Protein AF-A0A8T5H2W2-F1 (afdb_monomer)

Structure (mmCIF, N/CA/C/O backbone):
data_AF-A0A8T5H2W2-F1
#
_entry.id   AF-A0A8T5H2W2-F1
#
loop_
_atom_site.group_PDB
_atom_site.id
_atom_site.type_symbol
_atom_site.label_atom_id
_atom_site.label_alt_id
_atom_site.label_comp_id
_atom_site.label_asym_id
_atom_site.label_entity_id
_atom_site.label_seq_id
_atom_site.pdbx_PDB_ins_code
_atom_site.Cartn_x
_atom_site.Cartn_y
_atom_site.Cartn_z
_atom_site.occupancy
_atom_site.B_iso_or_equiv
_atom_site.auth_seq_id
_atom_site.auth_comp_id
_atom_site.auth_asym_id
_atom_site.auth_atom_id
_atom_site.pdbx_PDB_model_num
ATOM 1 N N . MET A 1 1 ? 10.512 -76.791 29.289 1.00 42.59 1 MET A N 1
ATOM 2 C CA . MET A 1 1 ? 11.207 -75.624 28.705 1.00 42.59 1 MET A CA 1
ATOM 3 C C . MET A 1 1 ? 10.632 -75.387 27.318 1.00 42.59 1 MET A C 1
ATOM 5 O O . MET A 1 1 ? 10.793 -76.242 26.460 1.00 42.59 1 MET A O 1
ATOM 9 N N . ARG A 1 2 ? 9.850 -74.317 27.142 1.00 39.66 2 ARG A N 1
ATOM 10 C CA . ARG A 1 2 ? 9.204 -73.944 25.873 1.00 39.66 2 ARG A CA 1
ATOM 11 C C . ARG A 1 2 ? 9.788 -72.599 25.442 1.00 39.66 2 ARG A C 1
ATOM 13 O O . ARG A 1 2 ? 9.708 -71.646 26.208 1.00 39.66 2 ARG A O 1
ATOM 20 N N . LEU A 1 3 ? 10.417 -72.567 24.270 1.00 39.06 3 LEU A N 1
ATOM 21 C CA . LEU A 1 3 ? 10.961 -71.364 23.639 1.00 39.06 3 LEU A CA 1
ATOM 22 C C . LEU A 1 3 ? 9.829 -70.661 22.877 1.00 39.06 3 LEU A C 1
ATOM 24 O O . LEU A 1 3 ? 9.150 -71.291 22.069 1.00 39.06 3 LEU A O 1
ATOM 28 N N . ILE A 1 4 ? 9.618 -69.379 23.167 1.00 48.31 4 ILE A N 1
ATOM 29 C CA . ILE A 1 4 ? 8.689 -68.491 22.458 1.00 48.31 4 ILE A CA 1
ATOM 30 C C . ILE A 1 4 ? 9.515 -67.727 21.411 1.00 48.31 4 ILE A C 1
ATOM 32 O O . ILE A 1 4 ? 10.500 -67.100 21.802 1.00 48.31 4 ILE A O 1
ATOM 36 N N . PRO A 1 5 ? 9.170 -67.757 20.113 1.00 49.47 5 PRO A N 1
ATOM 37 C CA . PRO A 1 5 ? 9.814 -66.901 19.126 1.00 49.47 5 PRO A CA 1
ATOM 38 C C . PRO A 1 5 ? 9.189 -65.498 19.135 1.00 49.47 5 PRO A C 1
ATOM 40 O O . PRO A 1 5 ? 7.981 -65.331 18.973 1.00 49.47 5 PRO A O 1
ATOM 43 N N . THR A 1 6 ? 10.037 -64.490 19.326 1.00 48.44 6 THR A N 1
ATOM 44 C CA . THR A 1 6 ? 9.708 -63.064 19.230 1.00 48.44 6 THR A CA 1
ATOM 45 C C . THR A 1 6 ? 9.445 -62.690 17.770 1.00 48.44 6 THR A C 1
ATOM 47 O O . THR A 1 6 ? 10.321 -62.845 16.922 1.00 48.44 6 THR A O 1
ATOM 50 N N . ILE A 1 7 ? 8.242 -62.193 17.476 1.00 43.91 7 ILE A N 1
ATOM 51 C CA . ILE A 1 7 ? 7.879 -61.611 16.178 1.00 43.91 7 ILE A CA 1
ATOM 52 C C . ILE A 1 7 ? 8.185 -60.112 16.239 1.00 43.91 7 ILE A C 1
ATOM 54 O O . ILE A 1 7 ? 7.568 -59.381 17.011 1.00 43.91 7 ILE A O 1
ATOM 58 N N . THR A 1 8 ? 9.136 -59.655 15.427 1.00 43.09 8 THR A N 1
ATOM 59 C CA . THR A 1 8 ? 9.413 -58.229 15.215 1.00 43.09 8 THR A CA 1
ATOM 60 C C . THR A 1 8 ? 8.369 -57.664 14.254 1.00 43.09 8 THR A C 1
ATOM 62 O O . THR A 1 8 ? 8.381 -57.980 13.066 1.00 43.09 8 THR A O 1
ATOM 65 N N . ALA A 1 9 ? 7.447 -56.846 14.763 1.00 42.09 9 ALA A N 1
ATOM 66 C CA . ALA A 1 9 ? 6.509 -56.089 13.943 1.00 42.09 9 ALA A CA 1
ATOM 67 C C . ALA A 1 9 ? 7.228 -54.874 13.333 1.00 42.09 9 ALA A C 1
ATOM 69 O O . ALA A 1 9 ? 7.656 -53.968 14.045 1.00 42.09 9 ALA A O 1
ATOM 70 N N . LEU A 1 10 ? 7.377 -54.877 12.009 1.00 37.91 10 LEU A N 1
ATOM 71 C CA . LEU A 1 10 ? 7.856 -53.739 11.233 1.00 37.91 10 LEU A CA 1
ATOM 72 C C . LEU A 1 10 ? 6.689 -52.751 11.075 1.00 37.91 10 LEU A C 1
ATOM 74 O O . LEU A 1 10 ? 5.750 -53.012 10.325 1.00 37.91 10 LEU A O 1
ATOM 78 N N . ILE A 1 11 ? 6.718 -51.639 11.811 1.00 45.56 11 ILE A N 1
ATOM 79 C CA . ILE A 1 11 ? 5.765 -50.539 11.621 1.00 45.56 11 ILE A CA 1
ATOM 80 C C . ILE A 1 11 ? 6.224 -49.761 10.388 1.00 45.56 11 ILE A C 1
ATOM 82 O O . ILE A 1 11 ? 7.198 -49.013 10.437 1.00 45.56 11 ILE A O 1
ATOM 86 N N . ILE A 1 12 ? 5.540 -49.969 9.264 1.00 40.53 12 ILE A N 1
ATOM 87 C CA . ILE A 1 12 ? 5.658 -49.110 8.086 1.00 40.53 12 ILE A CA 1
ATOM 88 C C . ILE A 1 12 ? 4.803 -47.876 8.379 1.00 40.53 12 ILE A C 1
ATOM 90 O O . ILE A 1 12 ? 3.587 -47.898 8.201 1.00 40.53 12 ILE A O 1
ATOM 94 N N . SER A 1 13 ? 5.431 -46.813 8.879 1.00 38.12 13 SER A N 1
ATOM 95 C CA . SER A 1 13 ? 4.802 -45.495 8.962 1.00 38.12 13 SER A CA 1
ATOM 96 C C . SER A 1 13 ? 4.631 -44.953 7.546 1.00 38.12 13 SER A C 1
ATOM 98 O O . SER A 1 13 ? 5.574 -44.445 6.945 1.00 38.12 13 SER A O 1
ATOM 100 N N . THR A 1 14 ? 3.428 -45.076 6.991 1.00 41.06 14 THR A N 1
ATOM 101 C CA . THR A 1 14 ? 3.020 -44.327 5.803 1.00 41.06 14 THR A CA 1
ATOM 102 C C . THR A 1 14 ? 2.832 -42.870 6.208 1.00 41.06 14 THR A C 1
ATOM 104 O O . THR A 1 14 ? 1.764 -42.477 6.675 1.00 41.06 14 THR A O 1
ATOM 107 N N . THR A 1 15 ? 3.880 -42.062 6.073 1.00 42.44 15 THR A N 1
ATOM 108 C CA . THR A 1 15 ? 3.739 -40.607 6.080 1.00 42.44 15 THR A CA 1
ATOM 109 C C . THR A 1 15 ? 3.057 -40.213 4.779 1.00 42.44 15 THR A C 1
ATOM 111 O O . THR A 1 15 ? 3.668 -40.211 3.710 1.00 42.44 15 THR A O 1
ATOM 114 N N . THR A 1 16 ? 1.763 -39.928 4.865 1.00 42.09 16 THR A N 1
ATOM 115 C CA . THR A 1 16 ? 1.047 -39.142 3.867 1.00 42.09 16 THR A CA 1
ATOM 116 C C . THR A 1 16 ? 1.836 -37.850 3.659 1.00 42.09 16 THR A C 1
ATOM 118 O O . THR A 1 16 ? 1.975 -37.067 4.597 1.00 42.09 16 THR A O 1
ATOM 121 N N . ASN A 1 17 ? 2.391 -37.656 2.459 1.00 35.12 17 ASN A N 1
ATOM 122 C CA . ASN A 1 17 ? 2.946 -36.378 2.018 1.00 35.12 17 ASN A CA 1
ATOM 123 C C . ASN A 1 17 ? 1.792 -35.368 1.951 1.00 35.12 17 ASN A C 1
ATOM 125 O O . ASN A 1 17 ? 1.196 -35.160 0.898 1.00 35.12 17 ASN A O 1
ATOM 129 N N . TYR A 1 18 ? 1.447 -34.770 3.087 1.00 40.31 18 TYR A N 1
ATOM 130 C CA . TYR A 1 18 ? 0.929 -33.415 3.065 1.00 40.31 18 TYR A CA 1
ATOM 131 C C . TYR A 1 18 ? 2.104 -32.553 2.636 1.00 40.31 18 TYR A C 1
ATOM 133 O O . TYR A 1 18 ? 3.134 -32.541 3.308 1.00 40.31 18 TYR A O 1
ATOM 141 N N . ALA A 1 19 ? 1.970 -31.923 1.470 1.00 39.28 19 ALA A N 1
ATOM 142 C CA . ALA A 1 19 ? 2.877 -30.884 1.028 1.00 39.28 19 ALA A CA 1
ATOM 143 C C . ALA A 1 19 ? 3.005 -29.878 2.177 1.00 39.28 19 ALA A C 1
ATOM 145 O O . ALA A 1 19 ? 2.057 -29.163 2.495 1.00 39.28 19 ALA A O 1
ATOM 146 N N . GLN A 1 20 ? 4.146 -29.905 2.861 1.00 35.44 20 GLN A N 1
ATOM 147 C CA . GLN A 1 20 ? 4.511 -28.830 3.762 1.00 35.44 20 GLN A CA 1
ATOM 148 C C . GLN A 1 20 ? 4.624 -27.582 2.880 1.00 35.44 20 GLN A C 1
ATOM 150 O O . GLN A 1 20 ? 5.311 -27.662 1.853 1.00 35.44 20 GLN A O 1
ATOM 155 N N . PRO A 1 21 ? 3.946 -26.467 3.205 1.00 41.78 21 PRO A N 1
ATOM 156 C CA . PRO A 1 21 ? 4.257 -25.207 2.552 1.00 41.78 21 PRO A CA 1
ATOM 157 C C . PRO A 1 21 ? 5.759 -24.986 2.724 1.00 41.78 21 PRO A C 1
ATOM 159 O O . PRO A 1 21 ? 6.295 -25.150 3.823 1.00 41.78 21 PRO A O 1
ATOM 162 N N . GLN A 1 22 ? 6.450 -24.762 1.608 1.00 37.81 22 GLN A N 1
ATOM 163 C CA . GLN A 1 22 ? 7.880 -24.510 1.626 1.00 37.81 22 GLN A CA 1
ATOM 164 C C . GLN A 1 22 ? 8.106 -23.297 2.530 1.00 37.81 22 GLN A C 1
ATOM 166 O O . GLN A 1 22 ? 7.533 -22.242 2.271 1.00 37.81 22 GLN A O 1
ATOM 171 N N . GLU A 1 23 ? 8.892 -23.459 3.599 1.00 38.72 23 GLU A N 1
ATOM 172 C CA . GLU A 1 23 ? 9.471 -22.333 4.331 1.00 38.72 23 GLU A CA 1
ATOM 173 C C . GLU A 1 23 ? 10.285 -21.525 3.317 1.00 38.72 23 GLU A C 1
ATOM 175 O O . GLU A 1 23 ? 11.423 -21.864 2.982 1.00 38.72 23 GLU A O 1
ATOM 180 N N . VAL A 1 24 ? 9.658 -20.491 2.762 1.00 42.66 24 VAL A N 1
ATOM 181 C CA . VAL A 1 24 ? 10.360 -19.409 2.096 1.00 42.66 24 VAL A CA 1
ATOM 182 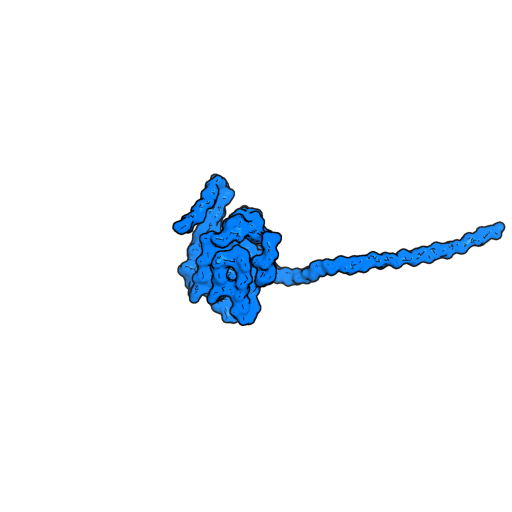C C . VAL A 1 24 ? 11.171 -18.752 3.199 1.00 42.66 24 VAL A C 1
ATOM 184 O O . VAL A 1 24 ? 10.633 -18.393 4.244 1.00 42.66 24 VAL A O 1
ATOM 187 N N . VAL A 1 25 ? 12.483 -18.665 3.001 1.00 39.69 25 VAL A N 1
ATOM 188 C CA . VAL A 1 25 ? 13.337 -17.806 3.813 1.00 39.69 25 VAL A CA 1
ATOM 189 C C . VAL A 1 25 ? 12.810 -16.391 3.588 1.00 39.69 25 VAL A C 1
ATOM 191 O O . VAL A 1 25 ? 13.155 -15.770 2.588 1.00 39.69 25 VAL A O 1
ATOM 194 N N . GLU A 1 26 ? 11.896 -15.934 4.447 1.00 46.91 26 GLU A N 1
ATOM 195 C CA . GLU A 1 26 ? 11.473 -14.540 4.505 1.00 46.91 26 GLU A CA 1
ATOM 196 C C . GLU A 1 26 ? 12.741 -13.734 4.797 1.00 46.91 26 GLU A C 1
ATOM 198 O O . GLU A 1 26 ? 13.210 -13.648 5.935 1.00 46.91 26 GLU A O 1
ATOM 203 N N . GLU A 1 27 ? 13.345 -13.150 3.759 1.00 50.88 27 GLU A N 1
ATOM 204 C CA . GLU A 1 27 ? 14.010 -11.868 3.963 1.00 50.88 27 GLU A CA 1
ATOM 205 C C . GLU A 1 27 ? 12.998 -11.008 4.721 1.00 50.88 27 GLU A C 1
ATOM 207 O O . GLU A 1 27 ? 11.838 -10.979 4.321 1.00 50.88 27 GLU A O 1
ATOM 212 N N . ASN A 1 28 ? 13.396 -10.432 5.862 1.00 55.00 28 ASN A N 1
ATOM 213 C CA . ASN A 1 28 ? 12.514 -9.710 6.786 1.00 55.00 28 ASN A CA 1
ATOM 214 C C . ASN A 1 28 ? 11.861 -8.503 6.089 1.00 55.00 28 ASN A C 1
ATOM 216 O O . ASN A 1 28 ? 12.265 -7.357 6.290 1.00 55.00 28 ASN A O 1
ATOM 220 N N . HIS A 1 29 ? 10.867 -8.758 5.251 1.00 65.06 29 HIS A N 1
ATOM 221 C CA . HIS A 1 29 ? 9.959 -7.770 4.734 1.00 65.06 29 HIS A CA 1
ATOM 222 C C . HIS A 1 29 ? 8.985 -7.472 5.870 1.00 65.06 29 HIS A C 1
ATOM 224 O O . HIS A 1 29 ? 8.364 -8.391 6.403 1.00 65.06 29 HIS A O 1
ATOM 230 N N . PRO A 1 30 ? 8.827 -6.205 6.271 1.00 77.19 30 PRO A N 1
ATOM 231 C CA . PRO A 1 30 ? 7.944 -5.859 7.384 1.00 77.19 30 PRO A CA 1
ATOM 232 C C . PRO A 1 30 ? 6.460 -6.006 7.055 1.00 77.19 30 PRO A C 1
ATOM 234 O O . PRO A 1 30 ? 5.596 -5.728 7.883 1.00 77.19 30 PRO A O 1
ATOM 237 N N . MET A 1 31 ? 6.164 -6.432 5.832 1.00 86.25 31 MET A N 1
ATOM 238 C CA . MET A 1 31 ? 4.836 -6.667 5.320 1.00 86.25 31 MET A CA 1
ATOM 239 C C . MET A 1 31 ? 4.823 -7.974 4.527 1.00 86.25 31 MET A C 1
ATOM 241 O O . MET A 1 31 ? 5.798 -8.276 3.832 1.00 86.25 31 MET A O 1
ATOM 245 N N . PRO A 1 32 ? 3.718 -8.729 4.591 1.00 85.62 32 PRO A N 1
ATOM 246 C CA . PRO A 1 32 ? 3.551 -9.932 3.795 1.00 85.62 32 PRO A CA 1
ATOM 247 C C . PRO A 1 32 ? 3.635 -9.620 2.296 1.00 85.62 32 PRO A C 1
ATOM 249 O O . PRO A 1 32 ? 3.021 -8.666 1.798 1.00 85.62 32 PRO A O 1
ATOM 252 N N . ILE A 1 33 ? 4.393 -10.459 1.592 1.00 86.31 33 ILE A N 1
ATOM 253 C CA . ILE A 1 33 ? 4.496 -10.454 0.135 1.00 86.31 33 ILE A CA 1
ATOM 254 C C . ILE A 1 33 ? 3.424 -11.380 -0.425 1.00 86.31 33 ILE A C 1
ATOM 256 O O . ILE A 1 33 ? 3.363 -12.553 -0.063 1.00 86.31 33 ILE A O 1
ATOM 260 N N . TYR A 1 34 ? 2.626 -10.855 -1.344 1.00 83.94 34 TYR A N 1
ATOM 261 C CA . TYR A 1 34 ? 1.603 -11.598 -2.061 1.00 83.94 34 TYR A CA 1
ATOM 262 C C . TYR A 1 34 ? 1.946 -11.669 -3.538 1.00 83.94 34 TYR A C 1
ATOM 264 O O . TYR A 1 34 ? 2.334 -10.684 -4.163 1.00 83.94 34 TYR A O 1
ATOM 272 N N . SER A 1 35 ? 1.759 -12.838 -4.121 1.00 80.94 35 SER A N 1
ATOM 273 C CA . SER A 1 35 ? 1.748 -13.005 -5.562 1.00 80.94 35 SER A CA 1
ATOM 274 C C . SER A 1 35 ? 0.537 -12.301 -6.181 1.00 80.94 35 SER A C 1
ATOM 276 O O . SER A 1 35 ? -0.496 -12.088 -5.545 1.00 80.94 35 SER A O 1
ATOM 278 N N 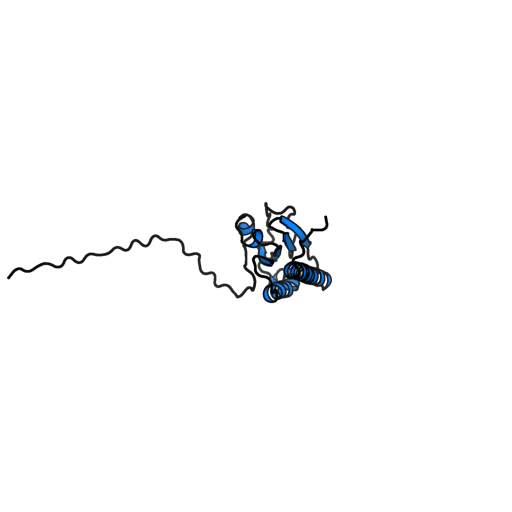. SER A 1 36 ? 0.619 -12.002 -7.477 1.00 73.69 36 SER A N 1
ATOM 279 C CA . SER A 1 36 ? -0.542 -11.502 -8.226 1.00 73.69 36 SER A CA 1
ATOM 280 C C . SER A 1 36 ? -1.738 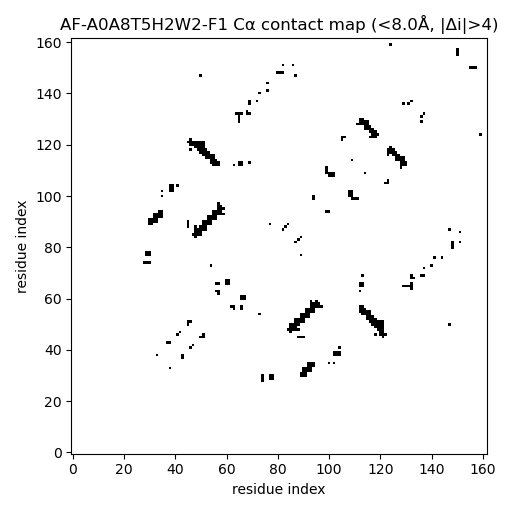-12.468 -8.208 1.00 73.69 36 SER A C 1
ATOM 282 O O . SER A 1 36 ? -2.876 -12.021 -8.335 1.00 73.69 36 SER A O 1
ATOM 284 N N . SER A 1 37 ? -1.501 -13.772 -8.025 1.00 72.12 37 SER A N 1
ATOM 285 C CA . SER A 1 37 ? -2.555 -14.780 -7.876 1.00 72.12 37 SER A CA 1
ATOM 286 C C . SER A 1 37 ? -3.292 -14.713 -6.542 1.00 72.12 37 SER A C 1
ATOM 288 O O . SER A 1 37 ? -4.468 -15.057 -6.520 1.00 72.12 37 SER A O 1
ATOM 290 N N . ASP A 1 38 ? -2.664 -14.232 -5.467 1.00 72.62 38 ASP A N 1
ATOM 291 C CA . ASP A 1 38 ? -3.319 -14.146 -4.152 1.00 72.62 38 ASP A CA 1
ATOM 292 C C . ASP A 1 38 ? -4.442 -13.096 -4.139 1.00 72.62 38 ASP A C 1
ATOM 294 O O . ASP A 1 38 ? -5.355 -13.167 -3.335 1.00 72.62 38 ASP A O 1
ATOM 298 N N . PHE A 1 39 ? -4.438 -12.151 -5.082 1.00 67.69 39 PHE A N 1
ATOM 299 C CA . PHE A 1 39 ? -5.542 -11.200 -5.293 1.00 67.69 39 PHE A CA 1
ATOM 300 C C . PHE A 1 39 ? -6.752 -11.795 -6.011 1.00 67.69 39 PHE A C 1
ATOM 302 O O . PHE A 1 39 ? -7.806 -11.163 -6.088 1.00 67.69 39 PHE A O 1
ATOM 309 N N . LEU A 1 40 ? -6.583 -12.971 -6.612 1.00 64.38 40 LEU A N 1
ATOM 310 C CA . LEU A 1 40 ? -7.692 -13.750 -7.155 1.00 64.38 40 LEU A CA 1
ATOM 311 C C . LEU A 1 40 ? -8.319 -14.638 -6.076 1.00 64.38 40 LEU A C 1
ATOM 313 O O . LEU A 1 40 ? -9.353 -15.251 -6.336 1.00 64.38 40 LEU A O 1
ATOM 317 N N . ASP A 1 41 ? -7.683 -14.724 -4.907 1.00 72.69 41 ASP A N 1
ATOM 318 C CA . ASP A 1 41 ? -8.194 -15.432 -3.750 1.00 72.69 41 ASP A CA 1
ATOM 319 C C . ASP A 1 41 ? -8.900 -14.437 -2.820 1.00 72.69 41 ASP A C 1
ATOM 321 O O . ASP A 1 41 ? -8.268 -13.640 -2.124 1.00 72.69 41 ASP A O 1
ATOM 325 N N . ASP A 1 42 ? -10.234 -14.472 -2.819 1.00 69.75 42 ASP A N 1
ATOM 326 C CA . ASP A 1 42 ? -11.061 -13.622 -1.952 1.00 69.75 42 ASP A CA 1
ATOM 327 C C . ASP A 1 42 ? -10.821 -13.914 -0.450 1.00 69.75 42 ASP A C 1
ATOM 329 O O . ASP A 1 42 ? -11.253 -13.136 0.404 1.00 69.75 42 ASP A O 1
ATOM 333 N N . ASP A 1 43 ? -10.108 -15.001 -0.116 1.00 77.69 43 ASP A N 1
ATOM 334 C CA . ASP A 1 43 ? -9.726 -15.362 1.252 1.00 77.69 43 ASP A CA 1
ATOM 335 C C . ASP A 1 43 ? -8.398 -14.718 1.709 1.00 77.69 43 ASP A C 1
ATOM 337 O O . ASP A 1 43 ? -7.960 -14.940 2.846 1.00 77.69 43 ASP A O 1
ATOM 341 N N . ALA A 1 44 ? -7.736 -13.908 0.872 1.00 81.56 44 ALA A N 1
ATOM 342 C CA . ALA A 1 44 ? -6.487 -13.265 1.267 1.00 81.56 44 ALA A CA 1
ATOM 343 C C . ALA A 1 44 ? -6.688 -12.332 2.489 1.00 81.56 44 ALA A C 1
ATOM 345 O O . ALA A 1 44 ? -7.654 -11.563 2.528 1.00 81.56 44 ALA A O 1
ATOM 346 N N . PRO A 1 45 ? -5.771 -12.323 3.485 1.00 83.69 45 PRO A N 1
ATOM 347 C CA . PRO A 1 45 ? -5.975 -11.614 4.756 1.00 83.69 45 PRO A CA 1
ATOM 348 C C . PRO A 1 45 ? -6.307 -10.123 4.622 1.00 83.69 45 PRO A C 1
ATOM 350 O O . PRO A 1 45 ? -7.036 -9.571 5.445 1.00 83.69 45 PRO A O 1
ATOM 353 N N . PHE A 1 46 ? -5.810 -9.469 3.571 1.00 83.31 46 PHE A N 1
ATOM 354 C CA . PHE A 1 46 ? -6.069 -8.055 3.317 1.00 83.31 46 PHE A CA 1
ATOM 355 C C . PHE A 1 46 ? -7.514 -7.754 2.873 1.00 83.31 46 PHE A C 1
ATOM 357 O O . PHE A 1 46 ? -7.955 -6.620 3.044 1.00 83.31 46 PHE A O 1
ATOM 364 N N . TYR A 1 47 ? -8.287 -8.729 2.373 1.00 85.19 47 TYR A N 1
ATOM 365 C CA . TYR A 1 47 ? -9.726 -8.546 2.113 1.00 85.19 47 TYR A CA 1
ATOM 366 C C . TYR A 1 47 ? -10.561 -8.529 3.398 1.00 85.19 47 TYR A C 1
ATOM 368 O O . TYR A 1 47 ? -11.630 -7.917 3.430 1.00 85.19 47 TYR A O 1
ATOM 376 N N . ALA A 1 48 ? -10.072 -9.170 4.463 1.00 87.50 48 ALA A N 1
ATOM 377 C CA . ALA A 1 48 ? -10.760 -9.249 5.749 1.00 87.50 48 ALA A CA 1
ATOM 378 C C . ALA A 1 48 ? -10.507 -8.033 6.660 1.00 87.50 48 ALA A C 1
ATOM 380 O O . ALA A 1 48 ? -11.239 -7.841 7.632 1.00 87.50 48 ALA A O 1
ATOM 381 N N . ALA A 1 49 ? -9.486 -7.224 6.367 1.00 89.19 49 ALA A N 1
ATOM 382 C CA . ALA A 1 49 ? -9.159 -6.041 7.152 1.00 89.19 49 ALA A CA 1
ATOM 383 C C . ALA A 1 49 ? -10.174 -4.903 6.939 1.00 89.19 49 ALA A C 1
ATOM 385 O O . ALA A 1 49 ? -10.724 -4.735 5.846 1.00 89.19 49 ALA A O 1
ATOM 386 N N . ASP A 1 50 ? -10.397 -4.077 7.970 1.00 91.81 50 ASP A N 1
ATOM 387 C CA . ASP A 1 50 ? -11.209 -2.861 7.827 1.00 91.81 50 ASP A CA 1
ATOM 388 C C . ASP A 1 50 ? -10.598 -1.946 6.763 1.00 91.81 50 ASP A C 1
ATOM 390 O O . ASP A 1 50 ? -11.311 -1.509 5.865 1.00 91.81 50 ASP A O 1
ATOM 394 N N . HIS A 1 51 ? -9.286 -1.715 6.816 1.00 91.62 51 HIS A N 1
ATOM 395 C CA . HIS A 1 51 ? -8.527 -1.068 5.754 1.00 91.62 51 HIS A CA 1
ATOM 396 C C . HIS A 1 51 ? -7.364 -1.946 5.299 1.00 91.62 51 HIS A C 1
ATOM 398 O O . HIS A 1 51 ? -6.690 -2.563 6.123 1.00 91.62 51 HIS A O 1
ATOM 404 N N . ALA A 1 52 ? -7.069 -1.928 4.002 1.00 91.62 52 ALA A N 1
ATOM 405 C CA . ALA A 1 52 ? -5.823 -2.465 3.476 1.00 91.62 52 ALA A CA 1
ATOM 406 C C . ALA A 1 52 ? -5.145 -1.460 2.549 1.00 91.62 52 ALA A C 1
ATOM 408 O O . ALA A 1 52 ? -5.792 -0.875 1.681 1.00 91.62 52 ALA A O 1
ATOM 409 N N . LEU A 1 53 ? -3.842 -1.276 2.733 1.00 92.38 53 LEU A N 1
ATOM 410 C CA . LEU A 1 53 ? -2.979 -0.534 1.827 1.00 92.38 53 LEU A CA 1
ATOM 411 C C . LEU A 1 53 ? -2.058 -1.528 1.138 1.00 92.38 53 LEU A C 1
ATOM 413 O O . LEU A 1 53 ? -1.352 -2.307 1.780 1.00 92.38 53 LEU A O 1
ATOM 417 N N . ILE A 1 54 ? -2.094 -1.512 -0.184 1.00 89.88 54 ILE A N 1
ATOM 418 C CA . ILE A 1 54 ? -1.450 -2.519 -1.015 1.00 89.88 54 ILE A CA 1
ATOM 419 C C . ILE A 1 54 ? -0.503 -1.796 -1.956 1.00 89.88 54 ILE A C 1
ATOM 421 O O . ILE A 1 54 ? -0.950 -1.022 -2.801 1.00 89.88 54 ILE A O 1
ATOM 425 N N . MET A 1 55 ? 0.794 -2.061 -1.832 1.00 90.88 55 MET A N 1
ATOM 426 C CA . MET A 1 55 ? 1.797 -1.547 -2.753 1.00 90.88 55 MET A CA 1
ATOM 427 C C . MET A 1 55 ? 2.053 -2.557 -3.867 1.00 90.88 55 MET A C 1
ATOM 429 O O . MET A 1 55 ? 2.649 -3.609 -3.644 1.00 90.88 55 MET A O 1
ATOM 433 N N . VAL A 1 56 ? 1.658 -2.199 -5.084 1.00 89.00 56 VAL A N 1
ATOM 434 C CA . VAL A 1 56 ? 2.028 -2.911 -6.308 1.00 89.00 56 VAL A CA 1
ATOM 435 C C . VAL A 1 56 ? 3.329 -2.320 -6.840 1.00 89.00 56 VAL A C 1
ATOM 437 O O . VAL A 1 56 ? 3.443 -1.105 -7.013 1.00 89.00 56 VAL A O 1
ATOM 440 N N . SER A 1 57 ? 4.317 -3.171 -7.093 1.00 88.56 57 SER A N 1
ATOM 441 C CA . SER A 1 57 ? 5.690 -2.771 -7.421 1.00 88.56 57 SER A CA 1
ATOM 442 C C . SER A 1 57 ? 6.289 -3.662 -8.511 1.00 88.56 57 SER A C 1
ATOM 444 O O . SER A 1 57 ? 5.742 -4.719 -8.823 1.00 88.56 57 SER A O 1
ATOM 446 N N . SER A 1 58 ? 7.403 -3.252 -9.120 1.00 86.88 58 SER A N 1
ATOM 447 C CA . SER A 1 58 ? 8.145 -4.123 -10.040 1.00 86.88 58 SER A CA 1
ATOM 448 C C . SER A 1 58 ? 8.968 -5.162 -9.279 1.00 86.88 58 SER A C 1
ATOM 450 O O . SER A 1 58 ? 9.453 -4.896 -8.178 1.00 86.88 58 SER A O 1
ATOM 452 N N . ASP A 1 59 ? 9.196 -6.307 -9.917 1.00 83.56 59 ASP A N 1
ATOM 453 C CA . ASP A 1 59 ? 10.209 -7.279 -9.508 1.00 83.56 59 ASP A CA 1
ATOM 454 C C . ASP A 1 59 ? 11.162 -7.590 -10.683 1.00 83.56 59 ASP A C 1
ATOM 456 O O . ASP A 1 59 ? 10.693 -7.983 -11.759 1.00 83.56 59 ASP A O 1
ATOM 460 N N . PRO A 1 60 ? 12.484 -7.364 -10.539 1.00 81.00 60 PRO A N 1
ATOM 461 C CA . PRO A 1 60 ? 13.159 -6.822 -9.357 1.00 81.00 60 PRO A CA 1
ATOM 462 C C . PRO A 1 60 ? 12.872 -5.326 -9.141 1.00 81.00 60 PRO A C 1
ATOM 464 O O . PRO A 1 60 ? 12.686 -4.555 -10.091 1.00 81.00 60 PRO A O 1
ATOM 467 N N . ILE A 1 61 ? 12.807 -4.907 -7.872 1.00 82.00 61 ILE A N 1
ATOM 468 C CA . ILE A 1 61 ? 12.465 -3.524 -7.486 1.00 82.00 61 ILE A CA 1
ATOM 469 C C . ILE A 1 61 ? 13.522 -2.505 -7.938 1.00 82.00 61 ILE A C 1
ATOM 471 O O . ILE A 1 61 ? 13.198 -1.355 -8.230 1.00 82.00 61 ILE A O 1
ATOM 475 N N . ASP A 1 62 ? 14.780 -2.932 -8.054 1.00 83.88 62 ASP A N 1
ATOM 476 C CA . ASP A 1 62 ? 15.924 -2.101 -8.450 1.00 83.88 62 ASP A CA 1
ATOM 477 C C . ASP A 1 62 ? 15.813 -1.538 -9.878 1.00 83.88 62 ASP A C 1
ATOM 479 O O . A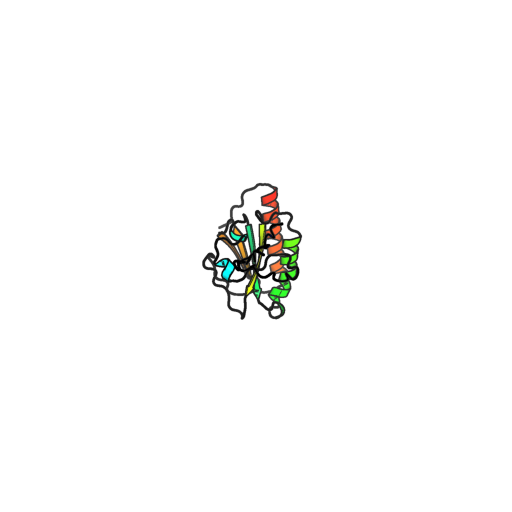SP A 1 62 ? 16.416 -0.513 -10.207 1.00 83.88 62 ASP A O 1
ATOM 483 N N . SER A 1 63 ? 14.984 -2.167 -10.711 1.00 84.25 63 SER A N 1
ATOM 484 C CA . SER A 1 63 ? 14.666 -1.723 -12.068 1.00 84.25 63 SER A CA 1
ATOM 485 C C . SER A 1 63 ? 13.616 -0.603 -12.129 1.00 84.25 63 SER A C 1
ATOM 487 O O . SER A 1 63 ? 13.414 -0.008 -13.191 1.00 84.25 63 SER A O 1
ATOM 489 N N . CYS A 1 64 ? 12.983 -0.264 -11.001 1.00 84.75 64 CYS A N 1
ATOM 490 C CA . CYS A 1 64 ? 11.959 0.770 -10.896 1.00 84.75 64 CYS A CA 1
ATOM 491 C C . CYS A 1 64 ? 12.366 1.844 -9.882 1.00 84.75 64 CYS A C 1
ATOM 493 O O . CYS A 1 64 ? 12.092 1.746 -8.686 1.00 84.75 64 CYS A O 1
ATOM 495 N N . THR A 1 65 ? 12.963 2.933 -10.376 1.00 86.88 65 THR A N 1
ATOM 496 C CA . THR A 1 65 ? 13.312 4.106 -9.555 1.00 86.88 65 THR A CA 1
ATOM 497 C C . THR A 1 65 ? 12.161 4.602 -8.672 1.00 86.88 65 THR A C 1
ATOM 499 O O . THR A 1 65 ? 12.377 4.688 -7.465 1.00 86.88 65 THR A O 1
ATOM 502 N N . PRO A 1 66 ? 10.936 4.856 -9.183 1.00 85.75 66 PRO A N 1
ATOM 503 C CA . PRO A 1 66 ? 9.863 5.337 -8.315 1.00 85.75 66 PRO A CA 1
ATOM 504 C C . PRO A 1 66 ? 9.429 4.293 -7.272 1.00 85.75 66 PRO A C 1
ATOM 506 O O . PRO A 1 66 ? 9.023 4.668 -6.175 1.00 85.75 66 PRO A O 1
ATOM 509 N N . CYS A 1 67 ? 9.560 2.993 -7.563 1.00 87.69 67 CYS A N 1
ATOM 510 C CA . CYS A 1 67 ? 9.281 1.927 -6.599 1.00 87.69 67 CYS A CA 1
ATOM 511 C C . CYS A 1 67 ? 10.301 1.938 -5.452 1.00 87.69 67 CYS A C 1
ATOM 513 O O . CYS A 1 67 ? 9.914 1.866 -4.287 1.00 87.69 67 CYS A O 1
ATOM 515 N N . MET A 1 68 ? 11.592 2.092 -5.768 1.00 88.50 68 MET A N 1
ATOM 516 C CA . MET A 1 68 ? 12.652 2.228 -4.762 1.00 88.50 68 MET A CA 1
ATOM 517 C C . MET A 1 68 ? 12.499 3.484 -3.901 1.00 88.50 68 MET A C 1
ATOM 519 O O . MET A 1 68 ? 12.867 3.466 -2.731 1.00 88.50 68 MET A O 1
ATOM 523 N N . GLU A 1 69 ? 11.983 4.575 -4.469 1.00 87.94 69 GLU A N 1
ATOM 524 C CA . GLU A 1 69 ? 11.798 5.837 -3.746 1.00 87.94 69 GLU A CA 1
ATOM 525 C C . GLU A 1 69 ? 10.689 5.737 -2.692 1.00 87.94 69 GLU A C 1
ATOM 527 O O . GLU A 1 69 ? 10.849 6.254 -1.586 1.00 87.94 69 GLU A O 1
ATOM 532 N N . ILE A 1 70 ? 9.584 5.046 -2.993 1.00 87.69 70 ILE A N 1
ATOM 533 C CA . ILE A 1 70 ? 8.457 4.943 -2.059 1.00 87.69 70 ILE A CA 1
ATOM 534 C C . ILE A 1 70 ? 8.542 3.763 -1.092 1.00 87.69 70 ILE A C 1
ATOM 536 O O . ILE A 1 70 ? 8.057 3.868 0.038 1.00 87.69 70 ILE A O 1
ATOM 540 N N . TYR A 1 71 ? 9.159 2.654 -1.504 1.00 89.75 71 TYR A N 1
ATOM 541 C CA . TYR A 1 71 ? 9.202 1.428 -0.709 1.00 89.75 71 TYR A CA 1
ATOM 542 C C . TYR A 1 71 ? 9.668 1.654 0.744 1.00 89.75 71 TYR A C 1
ATOM 544 O O . TYR A 1 71 ? 8.974 1.186 1.644 1.00 89.75 71 TYR A O 1
ATOM 552 N N . PRO A 1 72 ? 10.747 2.418 1.030 1.00 90.56 72 PRO A N 1
ATOM 553 C CA . PRO A 1 72 ? 11.186 2.660 2.405 1.00 90.56 72 PRO A CA 1
ATOM 554 C C . PRO A 1 72 ? 10.133 3.359 3.269 1.00 90.56 72 PRO A C 1
ATOM 556 O O . PRO A 1 72 ? 9.986 3.030 4.444 1.00 90.56 72 PRO A O 1
ATOM 559 N N . THR A 1 73 ? 9.381 4.303 2.700 1.00 90.56 73 THR A N 1
ATOM 560 C CA . THR A 1 73 ? 8.302 4.992 3.417 1.00 90.56 73 THR A CA 1
ATOM 561 C C . THR A 1 73 ? 7.143 4.045 3.685 1.00 90.56 73 THR A C 1
ATOM 563 O O . THR A 1 73 ? 6.687 3.959 4.820 1.00 90.56 73 THR A O 1
ATOM 566 N N . PHE A 1 74 ? 6.687 3.311 2.668 1.00 91.25 74 PHE A N 1
ATOM 567 C CA . PHE A 1 74 ? 5.585 2.359 2.820 1.00 91.25 74 PHE A CA 1
ATOM 568 C C . PHE A 1 74 ? 5.923 1.273 3.854 1.00 91.25 74 PHE A C 1
ATOM 570 O O . PHE A 1 74 ? 5.139 1.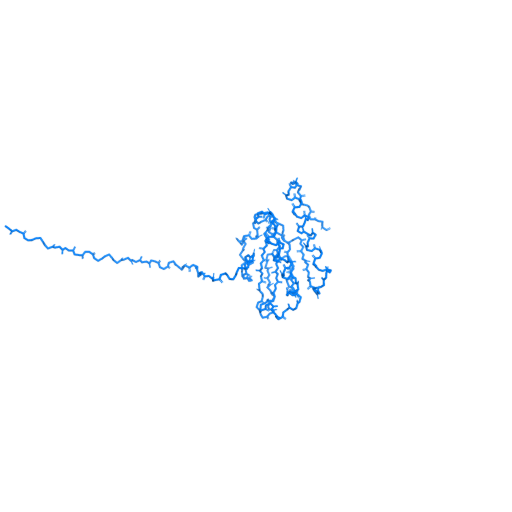000 4.758 1.00 91.25 74 PHE A O 1
ATOM 577 N N . SER A 1 75 ? 7.142 0.738 3.770 1.00 92.00 75 SER A N 1
ATOM 578 C CA . SER A 1 75 ? 7.734 -0.210 4.714 1.00 92.00 75 SER A CA 1
ATOM 579 C C . SER A 1 75 ? 7.762 0.342 6.141 1.00 92.00 75 SER A C 1
ATOM 581 O O . SER A 1 75 ? 7.297 -0.321 7.062 1.00 92.00 75 SER A O 1
ATOM 583 N N . ARG A 1 76 ? 8.250 1.575 6.337 1.00 93.25 76 ARG A N 1
ATOM 584 C CA . ARG A 1 76 ? 8.275 2.219 7.657 1.00 93.25 76 ARG A CA 1
ATOM 585 C C . ARG A 1 76 ? 6.870 2.420 8.224 1.00 93.25 76 ARG A C 1
ATOM 587 O O . ARG A 1 76 ? 6.657 2.159 9.400 1.00 93.25 76 ARG A O 1
ATOM 594 N N . LEU A 1 77 ? 5.910 2.860 7.409 1.00 92.12 77 LEU A N 1
ATOM 595 C CA . LEU A 1 77 ? 4.523 3.041 7.852 1.00 92.12 77 LEU A CA 1
ATOM 596 C C . LEU A 1 77 ? 3.886 1.715 8.285 1.00 92.12 77 LEU A C 1
ATOM 598 O O . LEU A 1 77 ? 3.139 1.698 9.262 1.00 92.12 77 LEU A O 1
ATOM 602 N N . ALA A 1 78 ? 4.212 0.613 7.604 1.00 92.38 78 ALA A N 1
ATOM 603 C CA . ALA A 1 78 ? 3.779 -0.721 8.003 1.00 92.38 78 ALA A CA 1
ATOM 604 C C . ALA A 1 78 ? 4.358 -1.132 9.370 1.00 92.38 78 ALA A C 1
ATOM 606 O O . ALA A 1 78 ? 3.618 -1.629 10.216 1.00 92.38 78 ALA A O 1
ATOM 607 N N . GLU A 1 79 ? 5.650 -0.877 9.610 1.00 91.50 79 GLU A N 1
ATOM 608 C CA . GLU A 1 79 ? 6.328 -1.189 10.881 1.00 91.50 79 GLU A CA 1
ATOM 609 C C . GLU A 1 79 ? 5.860 -0.314 12.051 1.00 91.50 79 GLU A C 1
ATOM 611 O O . GLU A 1 79 ? 5.701 -0.797 13.173 1.00 91.50 79 GLU A O 1
ATOM 616 N N . GLU A 1 80 ? 5.672 0.983 11.807 1.00 91.44 80 GLU A N 1
ATOM 617 C CA . GLU A 1 80 ? 5.316 1.973 12.831 1.00 91.44 80 GLU A CA 1
ATOM 618 C C . GLU A 1 80 ? 3.811 1.994 13.137 1.00 91.44 80 GLU A C 1
ATOM 620 O O . GLU A 1 80 ? 3.387 2.606 14.124 1.00 91.44 80 GLU A O 1
ATOM 625 N N . SER A 1 81 ? 2.992 1.326 12.318 1.00 87.69 81 SER A N 1
ATOM 626 C CA . SER A 1 81 ? 1.553 1.230 12.537 1.00 87.69 81 SER A CA 1
ATOM 627 C C . SER A 1 81 ? 1.248 0.596 13.895 1.00 87.69 81 SER A C 1
ATOM 629 O O . SER A 1 81 ? 1.601 -0.543 14.190 1.00 87.69 81 SER A O 1
ATOM 631 N N . SER A 1 82 ? 0.519 1.336 14.730 1.00 88.31 82 SER A N 1
ATOM 632 C CA . SER A 1 82 ? 0.014 0.833 16.016 1.00 88.31 82 SER A CA 1
ATOM 633 C C . SER A 1 82 ? -1.276 0.013 15.887 1.00 88.31 82 SER A C 1
ATOM 635 O O . SER A 1 82 ? -1.772 -0.531 16.879 1.00 88.31 82 SER A O 1
ATOM 637 N N . LEU A 1 83 ? -1.851 -0.054 14.683 1.00 88.31 83 LEU A N 1
ATOM 638 C CA . LEU A 1 83 ? -3.074 -0.795 14.406 1.00 88.31 83 LEU A CA 1
ATOM 639 C C . LEU A 1 83 ? -2.774 -2.282 14.187 1.00 88.31 83 LEU A C 1
ATOM 641 O O . LEU A 1 83 ? -1.756 -2.649 13.611 1.00 88.31 83 LEU A O 1
ATOM 645 N N . SER A 1 84 ? -3.695 -3.148 14.616 1.00 90.62 84 SER A N 1
ATOM 646 C CA . SER A 1 84 ? -3.646 -4.564 14.249 1.00 90.62 84 SER A CA 1
ATOM 647 C C . SER A 1 84 ? -3.905 -4.749 12.751 1.00 90.62 84 SER A C 1
ATOM 649 O O . SER A 1 84 ? -4.612 -3.946 12.141 1.00 90.62 84 SER A O 1
ATOM 651 N N . ALA A 1 85 ? -3.420 -5.858 12.185 1.00 88.50 85 ALA A N 1
ATOM 652 C CA . ALA A 1 85 ? -3.647 -6.214 10.780 1.00 88.50 85 ALA A CA 1
ATOM 653 C C . ALA A 1 85 ? -5.143 -6.308 10.409 1.00 88.50 85 ALA A C 1
ATOM 655 O O . ALA A 1 85 ? -5.523 -5.972 9.298 1.00 88.50 85 ALA A O 1
ATOM 656 N N . GLU A 1 86 ? -6.017 -6.675 11.357 1.00 90.12 86 GLU A N 1
ATOM 657 C CA . GLU A 1 86 ? -7.479 -6.661 11.163 1.00 90.12 86 GLU A CA 1
ATOM 658 C C . GLU A 1 86 ? -8.046 -5.246 10.934 1.00 90.12 86 GLU A C 1
ATOM 660 O O . GLU A 1 86 ? -9.106 -5.092 10.334 1.00 90.12 86 GLU A O 1
ATOM 665 N N . LYS A 1 87 ? -7.367 -4.203 11.428 1.00 90.44 87 LYS A N 1
ATOM 666 C CA . LYS A 1 87 ? -7.796 -2.803 11.297 1.00 90.44 87 LYS A CA 1
ATOM 667 C C . LYS A 1 87 ? -7.130 -2.101 10.119 1.00 90.44 87 LYS A C 1
ATOM 669 O O . LYS A 1 87 ? -7.803 -1.380 9.389 1.00 90.44 87 LYS A O 1
ATOM 674 N N . LEU A 1 88 ? -5.819 -2.278 9.974 1.00 93.00 88 LEU A N 1
ATOM 675 C CA . LEU A 1 88 ? -5.033 -1.738 8.872 1.00 93.00 88 LEU A CA 1
ATOM 676 C C . LEU A 1 88 ? -3.987 -2.767 8.453 1.00 93.00 88 LEU A C 1
ATOM 678 O O . LEU A 1 88 ? -3.025 -3.022 9.177 1.00 93.00 88 LEU A O 1
ATOM 682 N N . HIS A 1 89 ? -4.186 -3.342 7.273 1.00 93.12 89 HIS A N 1
ATOM 683 C CA . HIS A 1 89 ? -3.290 -4.328 6.688 1.00 93.12 89 HIS A CA 1
ATOM 684 C C . HIS A 1 89 ? -2.381 -3.676 5.645 1.00 93.12 89 HIS A C 1
ATOM 686 O O . HIS A 1 89 ? -2.869 -3.016 4.731 1.00 93.12 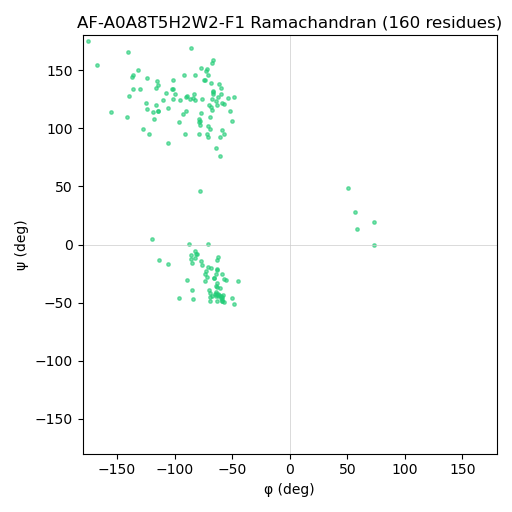89 HIS A O 1
ATOM 692 N N . PHE A 1 90 ? -1.070 -3.893 5.743 1.00 93.44 90 PHE A N 1
ATOM 693 C CA . PHE A 1 90 ? -0.115 -3.519 4.697 1.00 93.44 90 PHE A CA 1
ATOM 694 C C . PHE A 1 90 ? 0.271 -4.761 3.894 1.00 93.44 90 PHE A C 1
ATOM 696 O O . PHE A 1 90 ? 0.559 -5.815 4.465 1.00 93.44 90 PHE A O 1
ATOM 703 N N . ALA A 1 91 ? 0.264 -4.652 2.570 1.00 91.50 91 ALA A N 1
ATOM 704 C CA . ALA A 1 91 ? 0.602 -5.747 1.667 1.00 91.50 91 ALA A CA 1
ATOM 705 C C . ALA A 1 91 ? 1.514 -5.269 0.536 1.00 91.50 91 ALA A C 1
ATOM 707 O O . ALA A 1 91 ? 1.367 -4.150 0.037 1.00 91.50 91 ALA A O 1
ATOM 708 N N . TYR A 1 92 ? 2.422 -6.142 0.107 1.00 90.25 92 TYR A N 1
ATOM 709 C CA . TYR A 1 92 ? 3.307 -5.902 -1.029 1.00 90.25 92 TYR A CA 1
ATOM 710 C C . TYR A 1 92 ? 3.036 -6.895 -2.149 1.00 90.25 92 TYR A C 1
ATOM 712 O O . TYR A 1 92 ? 2.936 -8.094 -1.897 1.00 90.25 92 TYR A O 1
ATOM 720 N N . VAL A 1 93 ? 2.958 -6.402 -3.382 1.00 88.12 93 VAL A N 1
ATOM 721 C CA . VAL A 1 93 ? 2.699 -7.216 -4.571 1.00 88.12 93 VAL A CA 1
ATOM 722 C C . VAL A 1 93 ? 3.767 -6.948 -5.627 1.00 88.12 93 VAL A C 1
ATOM 724 O O . VAL A 1 93 ? 3.682 -5.944 -6.346 1.00 88.12 93 VAL A O 1
ATOM 727 N N . PRO A 1 94 ? 4.781 -7.818 -5.749 1.00 87.81 94 PRO A N 1
ATOM 728 C CA . PRO A 1 94 ? 5.713 -7.776 -6.860 1.00 87.81 94 PRO A CA 1
ATOM 729 C C . PRO A 1 94 ? 5.016 -8.166 -8.167 1.00 87.81 94 PRO A C 1
ATOM 731 O O . PRO A 1 94 ? 4.223 -9.107 -8.231 1.00 87.81 94 PRO A O 1
ATOM 734 N N . THR A 1 95 ? 5.339 -7.443 -9.233 1.00 83.81 95 THR A N 1
ATOM 735 C CA . THR A 1 95 ? 4.872 -7.724 -10.591 1.00 83.81 95 THR A CA 1
ATOM 736 C C . THR A 1 95 ? 6.059 -8.121 -11.453 1.00 83.81 95 THR A C 1
ATOM 738 O O . THR A 1 95 ? 6.980 -7.336 -11.694 1.00 83.81 95 THR A O 1
ATOM 741 N N . GLU A 1 96 ? 6.047 -9.370 -11.909 1.00 74.75 96 GLU A N 1
ATOM 742 C CA . GLU A 1 96 ? 7.083 -9.886 -12.792 1.00 74.75 96 GLU A CA 1
ATOM 743 C C . GLU A 1 96 ? 6.921 -9.307 -14.206 1.00 74.75 96 GLU A C 1
ATOM 745 O O . GLU A 1 96 ? 5.812 -9.186 -14.738 1.00 74.75 96 GLU A O 1
ATOM 750 N N . ASN A 1 97 ? 8.042 -9.002 -14.865 1.00 61.78 97 ASN A N 1
ATOM 751 C CA . ASN A 1 97 ? 8.101 -8.683 -16.298 1.00 61.78 97 ASN A CA 1
ATOM 752 C C . ASN A 1 97 ? 7.207 -7.515 -16.763 1.00 61.78 97 ASN A C 1
ATOM 754 O O . ASN A 1 97 ? 6.784 -7.501 -17.921 1.00 61.78 97 ASN A O 1
ATOM 758 N N . TRP A 1 98 ? 6.907 -6.541 -15.894 1.00 59.28 98 TRP A N 1
ATOM 759 C CA . TRP A 1 98 ? 5.970 -5.437 -16.187 1.00 59.28 98 TRP A CA 1
ATOM 760 C C . TRP A 1 98 ? 4.553 -5.911 -16.552 1.00 59.28 98 TRP A C 1
ATOM 762 O O . TRP A 1 98 ? 3.743 -5.137 -17.070 1.00 59.28 98 TRP A O 1
ATOM 772 N N . GLY A 1 99 ? 4.250 -7.189 -16.300 1.00 59.16 99 GLY A N 1
ATOM 773 C CA . GLY A 1 99 ? 2.925 -7.761 -16.443 1.00 59.16 99 GLY A CA 1
ATOM 774 C C . GLY A 1 99 ? 2.062 -7.230 -15.317 1.00 59.16 99 GLY A C 1
ATOM 775 O O . GLY A 1 99 ? 2.097 -7.747 -14.204 1.00 59.16 99 GLY A O 1
ATOM 776 N N . LEU A 1 100 ? 1.320 -6.163 -15.598 1.00 65.31 100 LEU A N 1
ATOM 777 C CA . LEU A 1 100 ? 0.464 -5.559 -14.594 1.00 65.31 100 LEU A CA 1
ATOM 778 C C . LEU A 1 100 ? -0.673 -6.527 -14.258 1.00 65.31 100 LEU A C 1
ATOM 780 O O . LEU A 1 100 ? -1.372 -6.994 -15.168 1.00 65.31 100 LEU A O 1
ATOM 784 N N . PRO A 1 101 ? -0.849 -6.864 -12.976 1.00 66.19 101 PRO A N 1
ATOM 785 C CA . PRO A 1 101 ? -1.855 -7.814 -12.568 1.00 66.19 101 PRO A CA 1
ATOM 786 C C . PRO A 1 101 ? -3.242 -7.235 -12.838 1.00 66.19 101 PRO A C 1
ATOM 788 O O . PRO A 1 101 ? -3.548 -6.088 -12.510 1.00 66.19 101 PRO A O 1
ATOM 791 N N . ASN A 1 102 ? -4.095 -8.048 -13.456 1.00 66.06 102 ASN A N 1
ATOM 792 C CA . ASN A 1 102 ? -5.510 -7.736 -13.563 1.00 66.06 102 ASN A CA 1
ATOM 793 C C . ASN A 1 102 ? -6.223 -8.354 -12.366 1.00 66.06 102 ASN A C 1
ATOM 795 O O . ASN A 1 102 ? -6.570 -9.535 -12.384 1.00 66.06 102 ASN A O 1
ATOM 799 N N . PHE A 1 103 ? -6.411 -7.553 -11.329 1.00 70.62 103 PHE A N 1
ATOM 800 C CA . PHE A 1 103 ? -7.126 -7.962 -10.135 1.00 70.62 103 PHE A CA 1
ATOM 801 C C . PHE A 1 103 ? -8.632 -7.925 -10.413 1.00 70.62 103 PHE A C 1
ATOM 803 O O . PHE A 1 103 ? -9.221 -6.854 -10.527 1.00 70.62 103 PHE A O 1
ATOM 810 N N . SER A 1 104 ? -9.262 -9.092 -10.569 1.00 64.69 104 SER A N 1
ATOM 811 C CA . SER A 1 104 ? -10.688 -9.198 -10.924 1.00 64.69 104 SER A CA 1
ATOM 812 C C . SER A 1 104 ? -11.639 -8.613 -9.878 1.00 64.69 104 SER A C 1
ATOM 814 O O . SER A 1 104 ? -12.778 -8.292 -10.203 1.00 64.69 104 SER A O 1
ATOM 816 N N . SER A 1 105 ? -11.170 -8.508 -8.639 1.00 67.56 105 SER A N 1
ATOM 817 C CA . SER A 1 105 ? -11.863 -7.973 -7.466 1.00 67.56 105 SER A CA 1
ATOM 818 C C . SER A 1 105 ? -11.737 -6.451 -7.327 1.00 67.56 105 SER A C 1
ATOM 820 O O . SER A 1 105 ? -12.465 -5.850 -6.539 1.00 67.56 105 SER A O 1
ATOM 822 N N . LEU A 1 106 ? -10.846 -5.812 -8.092 1.00 70.75 106 LEU A N 1
ATOM 823 C CA . LEU A 1 106 ? -10.695 -4.361 -8.104 1.00 70.75 106 LEU A CA 1
ATOM 824 C C . LEU A 1 106 ? -11.566 -3.726 -9.184 1.00 70.75 106 LEU A C 1
ATOM 826 O O . LEU A 1 106 ? -11.761 -4.273 -10.273 1.00 70.75 106 LEU A O 1
ATOM 830 N N . ASN A 1 107 ? -12.070 -2.534 -8.886 1.00 69.31 107 ASN A N 1
ATOM 831 C CA . ASN A 1 107 ? -12.841 -1.744 -9.839 1.00 69.31 107 ASN A CA 1
ATOM 832 C C . ASN A 1 107 ? -11.926 -1.138 -10.909 1.00 69.31 107 ASN A C 1
ATOM 834 O O . ASN A 1 107 ? -12.343 -0.971 -12.060 1.00 69.31 107 ASN A O 1
ATOM 838 N N . SER A 1 108 ? -10.682 -0.834 -10.541 1.00 67.62 108 SER A N 1
ATOM 839 C CA . SER A 1 108 ? -9.720 -0.175 -11.414 1.00 67.62 108 SER A CA 1
ATOM 840 C C . SER A 1 108 ? -8.535 -1.086 -11.724 1.00 67.62 108 SER A C 1
ATOM 842 O O . SER A 1 108 ? -8.020 -1.815 -10.876 1.00 67.62 108 SER A O 1
ATOM 844 N N . ARG A 1 109 ? -8.080 -1.033 -12.979 1.00 74.19 109 ARG A N 1
ATOM 845 C CA . ARG A 1 109 ? -6.919 -1.801 -13.436 1.00 74.19 109 ARG A CA 1
ATOM 846 C C . ARG A 1 109 ? -5.633 -1.181 -12.913 1.00 74.19 109 ARG A C 1
ATOM 848 O O . ARG A 1 109 ? -5.474 0.034 -12.978 1.00 74.19 109 ARG A O 1
ATOM 855 N N . VAL A 1 110 ? -4.682 -2.032 -12.536 1.00 76.56 110 VAL A N 1
ATOM 856 C CA . VAL A 1 110 ? -3.294 -1.600 -12.378 1.00 76.56 110 VAL A CA 1
ATOM 857 C C . VAL A 1 110 ? -2.741 -1.266 -13.757 1.00 76.56 110 VAL A C 1
ATOM 859 O O . VAL A 1 110 ? -2.697 -2.127 -14.636 1.00 76.56 110 VAL A O 1
ATOM 862 N N . ASP A 1 111 ? -2.353 -0.010 -13.966 1.00 77.38 111 ASP A N 1
ATOM 863 C CA . ASP A 1 111 ? -1.872 0.503 -15.258 1.00 77.38 111 ASP A CA 1
ATOM 864 C C . ASP A 1 111 ? -0.424 1.040 -15.209 1.00 77.38 111 ASP A C 1
ATOM 866 O O . ASP A 1 111 ? 0.112 1.532 -16.211 1.00 77.38 111 ASP A O 1
ATOM 870 N N . GLY A 1 112 ? 0.234 0.891 -14.055 1.00 79.25 112 GLY A N 1
ATOM 871 C CA . GLY A 1 112 ? 1.646 1.181 -13.846 1.00 79.25 112 GLY A CA 1
ATOM 872 C C . GLY A 1 112 ? 2.128 0.789 -12.448 1.00 79.25 112 GLY A C 1
ATOM 873 O O . GLY A 1 112 ? 1.345 0.378 -11.599 1.00 79.25 112 GLY A O 1
ATOM 874 N N . VAL A 1 113 ? 3.433 0.940 -12.222 1.00 85.75 113 VAL A N 1
ATOM 875 C CA . VAL A 1 113 ? 4.085 0.745 -10.919 1.00 85.75 113 VAL A CA 1
ATOM 876 C C . VAL A 1 113 ? 5.011 1.935 -10.602 1.00 85.75 113 VAL A C 1
ATOM 878 O O . VAL A 1 113 ? 5.553 2.531 -11.540 1.00 85.75 113 VAL A O 1
ATOM 881 N N . PRO A 1 114 ? 5.211 2.285 -9.317 1.00 87.06 114 PRO A N 1
ATOM 882 C CA . PRO A 1 114 ? 4.473 1.773 -8.167 1.00 87.06 114 PRO A CA 1
ATOM 883 C C . PRO A 1 114 ? 3.037 2.317 -8.126 1.00 87.06 114 PRO A C 1
ATOM 885 O O . PRO A 1 114 ? 2.752 3.429 -8.586 1.00 87.06 114 PRO A O 1
ATOM 888 N N . GLN A 1 115 ? 2.135 1.529 -7.552 1.00 87.44 115 GLN A N 1
ATOM 889 C CA . GLN A 1 115 ? 0.747 1.922 -7.326 1.00 87.44 115 GLN A CA 1
ATOM 890 C C . GLN A 1 115 ? 0.312 1.500 -5.928 1.00 87.44 115 GLN A C 1
ATOM 892 O O . GLN A 1 115 ? 0.565 0.366 -5.523 1.00 87.44 115 GLN A O 1
ATOM 897 N N . ILE A 1 116 ? -0.338 2.410 -5.204 1.00 88.62 116 ILE A N 1
ATOM 898 C CA . ILE A 1 116 ? -0.947 2.114 -3.909 1.00 88.62 116 ILE A CA 1
ATOM 899 C C . ILE A 1 116 ? -2.447 1.944 -4.114 1.00 88.62 116 ILE A C 1
ATOM 901 O O . ILE A 1 116 ? -3.112 2.827 -4.656 1.00 88.62 116 ILE A O 1
ATOM 905 N N . ILE A 1 117 ? -2.974 0.804 -3.686 1.00 87.75 117 ILE A N 1
ATOM 906 C CA . ILE A 1 117 ? -4.405 0.507 -3.702 1.00 87.75 117 ILE A CA 1
ATOM 907 C C . ILE A 1 117 ? -4.906 0.552 -2.263 1.00 87.75 117 ILE A C 1
ATOM 909 O O . ILE A 1 117 ? -4.326 -0.083 -1.378 1.00 87.75 117 ILE A O 1
ATOM 913 N N . HIS A 1 118 ? -5.993 1.287 -2.042 1.00 90.19 118 HIS A N 1
ATOM 914 C CA . HIS A 1 118 ? -6.674 1.363 -0.758 1.00 90.19 118 HIS A CA 1
ATOM 915 C C . HIS A 1 118 ? -7.977 0.577 -0.810 1.00 90.19 118 HIS A C 1
ATOM 917 O O . HIS A 1 118 ? -8.892 0.904 -1.572 1.00 90.19 118 HIS A O 1
ATOM 923 N N . LEU A 1 119 ? -8.061 -0.453 0.027 1.00 89.06 119 LEU A N 1
ATOM 924 C CA . LEU A 1 119 ? -9.294 -1.183 0.277 1.00 89.06 119 LEU A CA 1
ATOM 925 C C . LEU A 1 119 ? -9.910 -0.741 1.601 1.00 89.06 119 LEU A C 1
ATOM 927 O O . LEU A 1 119 ? -9.205 -0.550 2.593 1.00 89.06 119 LEU A O 1
ATOM 931 N N . TYR A 1 120 ? -11.234 -0.651 1.624 1.00 88.88 120 TYR A N 1
ATOM 932 C CA . TYR A 1 120 ? -12.044 -0.595 2.830 1.00 88.88 120 TYR A CA 1
ATOM 933 C C . TYR A 1 120 ? -12.978 -1.804 2.839 1.00 88.88 120 TYR A C 1
ATOM 935 O O . TYR A 1 120 ? -13.848 -1.921 1.973 1.00 88.88 120 TYR A O 1
ATOM 943 N N . ARG A 1 121 ? -12.787 -2.721 3.794 1.00 88.56 121 ARG A N 1
ATOM 944 C CA . ARG A 1 121 ? -13.564 -3.969 3.924 1.00 88.56 121 ARG A CA 1
ATOM 945 C C . ARG A 1 121 ? -13.629 -4.756 2.615 1.00 88.56 121 ARG A C 1
ATOM 947 O O . AR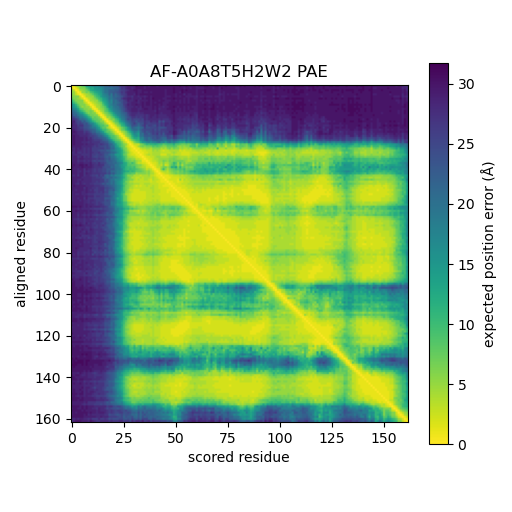G A 1 121 ? -14.705 -5.107 2.129 1.00 88.56 121 ARG A O 1
ATOM 954 N N . GLY A 1 122 ? -12.458 -4.935 2.012 1.00 85.62 122 GLY A N 1
ATOM 955 C CA . GLY A 1 122 ? -12.275 -5.642 0.748 1.00 85.62 122 GLY A CA 1
ATOM 956 C C . GLY A 1 122 ? -12.748 -4.900 -0.507 1.00 85.62 122 GLY A C 1
ATOM 957 O O . GLY A 1 122 ? -12.580 -5.426 -1.602 1.00 85.62 122 GLY A O 1
ATOM 958 N N . GLN A 1 123 ? -13.302 -3.688 -0.393 1.00 86.56 123 GLN A N 1
ATOM 959 C CA . GLN A 1 123 ? -13.707 -2.879 -1.546 1.00 86.56 123 GLN A CA 1
ATOM 960 C C . GLN A 1 123 ? -12.701 -1.771 -1.831 1.00 86.56 123 GLN A C 1
ATOM 962 O O . GLN A 1 123 ? -12.303 -1.045 -0.927 1.00 86.56 123 GLN A O 1
ATOM 967 N N . GLU A 1 124 ? -12.330 -1.603 -3.097 1.00 85.88 124 GLU A N 1
ATOM 968 C CA . GLU A 1 124 ? -11.484 -0.492 -3.531 1.00 85.88 124 GLU A CA 1
ATOM 969 C C . GLU A 1 124 ? -12.189 0.850 -3.302 1.00 85.88 124 GLU A C 1
ATOM 971 O O . GLU A 1 124 ? -13.261 1.099 -3.860 1.00 85.88 124 GLU A O 1
ATOM 976 N N . VAL A 1 125 ? -11.567 1.710 -2.495 1.00 84.38 125 VAL A N 1
ATOM 977 C CA . VAL A 1 125 ? -12.040 3.076 -2.208 1.00 84.38 125 VAL A CA 1
ATOM 978 C C . VAL A 1 125 ? -11.105 4.154 -2.749 1.00 84.38 125 VAL A C 1
ATOM 980 O O . VAL A 1 125 ? -11.502 5.313 -2.827 1.00 84.38 125 VAL A O 1
ATOM 983 N N . GLY A 1 126 ? -9.889 3.786 -3.157 1.00 77.75 126 GLY A N 1
ATOM 984 C CA . GLY A 1 126 ? -8.934 4.715 -3.746 1.00 77.75 126 GLY A CA 1
ATOM 985 C C . GLY A 1 126 ? -7.746 4.013 -4.395 1.00 77.75 126 GLY A C 1
ATOM 986 O O . GLY A 1 126 ? -7.377 2.895 -4.023 1.00 77.75 126 GLY A O 1
ATOM 987 N N . GLN A 1 127 ? -7.144 4.695 -5.367 1.00 71.50 127 GLN A N 1
ATOM 988 C CA . GLN A 1 127 ? -5.883 4.304 -5.982 1.00 71.50 127 GLN A CA 1
ATOM 989 C C . GLN A 1 127 ? -5.026 5.535 -6.220 1.00 71.50 127 GLN A C 1
ATOM 991 O O . GLN A 1 127 ? -5.460 6.468 -6.896 1.00 71.50 127 GLN A O 1
ATOM 996 N N . ASP A 1 128 ? -3.787 5.479 -5.750 1.00 71.19 128 ASP A N 1
ATOM 997 C CA . ASP A 1 128 ? -2.793 6.502 -6.027 1.00 71.19 128 ASP A CA 1
ATOM 998 C C . ASP A 1 128 ? -1.674 5.910 -6.872 1.00 71.19 128 ASP A C 1
ATOM 1000 O O . ASP A 1 128 ? -0.927 5.012 -6.464 1.00 71.19 128 ASP A O 1
ATOM 1004 N N . ARG A 1 129 ? -1.568 6.423 -8.099 1.00 64.69 129 ARG A N 1
ATOM 1005 C CA . ARG A 1 129 ? -0.452 6.120 -8.986 1.00 64.69 129 ARG A CA 1
ATOM 1006 C C . ARG A 1 129 ? 0.682 7.085 -8.704 1.00 64.69 129 ARG A C 1
ATOM 1008 O O . ARG A 1 129 ? 0.532 8.300 -8.823 1.00 64.69 129 ARG A O 1
ATOM 1015 N N . ILE A 1 130 ? 1.855 6.533 -8.426 1.00 63.75 130 ILE A N 1
ATOM 1016 C CA . ILE A 1 130 ? 2.996 7.328 -7.994 1.00 63.75 130 ILE A CA 1
ATOM 1017 C C . ILE A 1 130 ? 3.971 7.416 -9.160 1.00 63.75 130 ILE A C 1
ATOM 1019 O O . ILE A 1 130 ? 4.853 6.589 -9.364 1.00 63.75 130 ILE A O 1
ATOM 1023 N N . THR A 1 131 ? 3.736 8.424 -10.003 1.00 52.97 131 THR A N 1
ATOM 1024 C CA . THR A 1 131 ? 4.467 8.631 -11.265 1.00 52.97 131 THR A CA 1
ATOM 1025 C C . THR A 1 131 ? 5.815 9.331 -11.094 1.00 52.97 131 THR A C 1
ATOM 1027 O O . THR A 1 131 ? 6.570 9.449 -12.055 1.00 52.97 131 THR A O 1
ATOM 1030 N N . SER A 1 132 ? 6.118 9.816 -9.892 1.00 47.84 132 SER A N 1
ATOM 1031 C CA . SER A 1 132 ? 7.361 10.510 -9.555 1.00 47.84 132 SER A CA 1
ATOM 1032 C C . SER A 1 132 ? 7.603 10.367 -8.055 1.00 47.84 132 SER A C 1
ATOM 1034 O O . SER A 1 132 ? 6.812 10.913 -7.286 1.00 47.84 132 SER A O 1
ATOM 1036 N N . GLY A 1 133 ? 8.656 9.667 -7.621 1.00 45.56 133 GLY A N 1
ATOM 1037 C CA . GLY A 1 133 ? 8.974 9.477 -6.197 1.00 45.56 133 GLY A CA 1
ATOM 1038 C C . GLY A 1 133 ? 9.634 10.700 -5.553 1.00 45.56 133 GLY A C 1
ATOM 1039 O O . GLY A 1 133 ? 10.606 10.609 -4.809 1.00 45.56 133 GLY A O 1
ATOM 1040 N N . GLY A 1 134 ? 9.067 11.875 -5.825 1.00 50.22 134 GLY A N 1
ATOM 1041 C CA . GLY A 1 134 ? 9.290 13.074 -5.028 1.00 50.22 134 GLY A CA 1
ATOM 1042 C C . GLY A 1 134 ? 8.327 13.140 -3.839 1.00 50.22 134 GLY A C 1
ATOM 1043 O O . GLY A 1 134 ? 7.335 12.414 -3.785 1.00 50.22 134 GLY A O 1
ATOM 1044 N N . GLN A 1 135 ? 8.585 14.078 -2.920 1.00 52.00 135 GLN A N 1
ATOM 1045 C CA . GLN A 1 135 ? 7.764 14.351 -1.724 1.00 52.00 135 GLN A CA 1
ATOM 1046 C C . GLN A 1 135 ? 6.247 14.392 -1.993 1.00 52.00 135 GLN A C 1
ATOM 1048 O O . GLN A 1 135 ? 5.473 13.953 -1.151 1.00 52.00 135 GLN A O 1
ATOM 1053 N N . GLY A 1 136 ? 5.824 14.824 -3.188 1.00 55.47 136 GLY A N 1
ATOM 1054 C CA . GLY A 1 136 ? 4.412 14.923 -3.571 1.00 55.47 136 GLY A CA 1
ATOM 1055 C C . GLY A 1 136 ? 3.626 13.605 -3.617 1.00 55.47 136 GLY A C 1
ATOM 1056 O O . GLY A 1 136 ? 2.406 13.662 -3.680 1.00 55.47 136 GLY A O 1
ATOM 1057 N N . ALA A 1 137 ? 4.286 12.443 -3.580 1.00 63.81 137 ALA A N 1
ATOM 1058 C CA . ALA A 1 137 ? 3.625 11.138 -3.465 1.00 63.81 137 ALA A CA 1
ATOM 1059 C C . ALA A 1 137 ? 3.750 10.502 -2.068 1.00 63.81 137 ALA A C 1
ATOM 1061 O O . ALA A 1 137 ? 3.006 9.584 -1.737 1.00 63.81 137 ALA A O 1
ATOM 1062 N N . ILE A 1 138 ? 4.685 10.992 -1.251 1.00 71.25 138 ILE A N 1
ATOM 1063 C CA . ILE A 1 138 ? 4.945 10.494 0.103 1.00 71.25 138 ILE A CA 1
ATOM 1064 C C . ILE A 1 138 ? 3.983 11.140 1.104 1.00 71.25 138 ILE A C 1
ATOM 1066 O O . ILE A 1 138 ? 3.354 10.427 1.880 1.00 71.25 138 ILE A O 1
ATOM 1070 N N . GLU A 1 139 ? 3.819 12.465 1.041 1.00 75.44 139 GLU A N 1
ATOM 1071 C CA . GLU A 1 139 ? 2.950 13.205 1.967 1.00 75.44 139 GLU A CA 1
ATOM 1072 C C . GLU A 1 139 ? 1.488 12.710 1.952 1.00 75.44 139 GLU A C 1
ATOM 1074 O O . GLU A 1 139 ? 0.936 12.500 3.034 1.00 75.44 139 GLU A O 1
ATOM 1079 N N . PRO A 1 140 ? 0.854 12.432 0.789 1.00 82.31 140 PRO A N 1
ATOM 1080 C CA . PRO A 1 140 ? -0.514 11.908 0.766 1.00 82.31 140 PRO A CA 1
ATOM 1081 C C . PRO A 1 140 ? -0.645 10.524 1.413 1.00 82.31 140 PRO A C 1
ATOM 1083 O O . PRO A 1 140 ? -1.643 10.247 2.074 1.00 82.31 140 PRO A O 1
ATOM 1086 N N . LEU A 1 141 ? 0.366 9.660 1.259 1.00 85.94 141 LEU A N 1
ATOM 1087 C CA . LEU A 1 141 ? 0.367 8.319 1.845 1.00 85.94 141 LEU A CA 1
ATOM 1088 C C . LEU A 1 141 ? 0.495 8.377 3.373 1.00 85.94 141 LEU A C 1
ATOM 1090 O O . LEU A 1 141 ? -0.231 7.678 4.079 1.00 85.94 141 LEU A O 1
ATOM 1094 N N . GLU A 1 142 ? 1.403 9.207 3.890 1.00 88.50 142 GLU A N 1
ATOM 1095 C CA . GLU A 1 142 ? 1.559 9.403 5.336 1.00 88.50 142 GLU A CA 1
ATOM 1096 C C . GLU A 1 142 ? 0.286 9.989 5.953 1.00 88.50 142 GLU A C 1
ATOM 1098 O O . GLU A 1 142 ? -0.191 9.482 6.970 1.00 88.50 142 GLU A O 1
ATOM 1103 N N . GLN A 1 143 ? -0.307 10.991 5.295 1.00 87.25 143 GLN A N 1
ATOM 1104 C CA . GLN A 1 143 ? -1.570 11.584 5.722 1.00 87.25 143 GLN A CA 1
ATOM 1105 C C . GLN A 1 143 ? -2.707 10.553 5.722 1.00 87.25 143 GLN A C 1
ATOM 1107 O O . GLN A 1 143 ? -3.463 10.482 6.689 1.00 87.25 143 GLN A O 1
ATOM 1112 N N . LEU A 1 144 ? -2.811 9.710 4.691 1.00 87.56 144 LEU A N 1
ATOM 1113 C CA . LEU A 1 144 ? -3.817 8.647 4.631 1.00 87.56 144 LEU A CA 1
ATOM 1114 C C . LEU A 1 144 ? -3.680 7.668 5.807 1.00 87.56 144 LEU A C 1
ATOM 1116 O O . LEU A 1 144 ? -4.673 7.330 6.455 1.00 87.56 144 LEU A O 1
ATOM 1120 N N . VAL A 1 145 ? -2.457 7.227 6.116 1.00 89.94 145 VAL A N 1
ATOM 1121 C CA . VAL A 1 145 ? -2.204 6.331 7.257 1.00 89.94 145 VAL A CA 1
ATOM 1122 C C . VAL A 1 145 ? -2.539 7.015 8.585 1.00 89.94 145 VAL A C 1
ATOM 1124 O O . VAL A 1 145 ? -3.145 6.384 9.457 1.00 89.94 145 VAL A O 1
ATOM 1127 N N . GLU A 1 146 ? -2.201 8.295 8.748 1.00 90.25 146 GLU A N 1
ATOM 1128 C CA . GLU A 1 146 ? -2.542 9.077 9.942 1.00 90.25 146 GLU A CA 1
ATOM 1129 C C . GLU A 1 146 ? -4.062 9.236 10.107 1.00 90.25 146 GLU A C 1
ATOM 1131 O O . GLU A 1 146 ? -4.590 9.053 11.210 1.00 90.25 146 GLU A O 1
ATOM 1136 N N . GLU A 1 147 ? -4.782 9.515 9.020 1.00 88.62 147 GLU A N 1
ATOM 1137 C CA . GLU A 1 147 ? -6.238 9.647 9.012 1.00 88.62 147 GLU A CA 1
ATOM 1138 C C . GLU A 1 147 ? -6.920 8.331 9.394 1.00 88.62 147 GLU A C 1
ATOM 1140 O O . GLU A 1 147 ? -7.760 8.323 10.300 1.00 88.62 147 GLU A O 1
ATOM 1145 N N . ILE A 1 148 ? -6.522 7.212 8.776 1.00 88.12 148 ILE A N 1
ATOM 1146 C CA . ILE A 1 148 ? -7.030 5.875 9.122 1.00 88.12 148 ILE A CA 1
ATOM 1147 C C . ILE A 1 148 ? -6.736 5.572 10.596 1.00 88.12 148 ILE A C 1
ATOM 1149 O O . ILE A 1 148 ? -7.633 5.182 11.347 1.00 88.12 148 ILE A O 1
ATOM 1153 N N . THR A 1 149 ? -5.498 5.794 11.042 1.00 88.69 149 THR A N 1
ATOM 1154 C CA . THR A 1 149 ? -5.086 5.532 12.430 1.00 88.69 149 THR A CA 1
ATOM 1155 C C . THR A 1 149 ? -5.919 6.334 13.420 1.00 88.69 149 THR A C 1
ATOM 1157 O O . THR A 1 149 ? -6.474 5.771 14.367 1.00 88.69 149 THR A O 1
ATOM 1160 N N . THR A 1 150 ? -6.072 7.633 13.177 1.00 87.81 150 THR A N 1
ATOM 1161 C CA . THR A 1 150 ? -6.867 8.525 14.025 1.00 87.81 150 THR A CA 1
ATOM 1162 C C . THR A 1 150 ? -8.315 8.054 14.115 1.00 87.81 150 THR A C 1
ATOM 1164 O O . THR A 1 150 ? -8.859 7.984 15.217 1.00 87.81 150 THR A O 1
ATOM 1167 N N . GLN A 1 151 ? -8.926 7.674 12.992 1.00 83.00 151 GLN A N 1
ATOM 1168 C CA . GLN A 1 151 ? -10.313 7.199 12.950 1.00 83.00 151 GLN A CA 1
ATOM 1169 C C . GLN A 1 151 ? -10.505 5.881 13.709 1.00 83.00 151 GLN A C 1
ATOM 1171 O O . GLN A 1 151 ? -11.466 5.720 14.468 1.00 83.00 151 GLN A O 1
ATOM 1176 N N . MET A 1 152 ? -9.570 4.943 13.554 1.00 84.88 152 MET A N 1
ATOM 1177 C CA . MET A 1 152 ? -9.637 3.631 14.201 1.00 84.88 152 MET A CA 1
ATOM 1178 C C . MET A 1 152 ? -9.364 3.684 15.708 1.00 84.88 152 MET A C 1
ATOM 1180 O O . MET A 1 152 ? -9.794 2.787 16.444 1.00 84.88 152 MET A O 1
ATOM 1184 N N . VAL A 1 153 ? -8.663 4.722 16.174 1.00 84.56 153 VAL A N 1
ATOM 1185 C CA . VAL A 1 153 ? -8.441 5.004 17.599 1.00 84.56 153 VAL A CA 1
ATOM 1186 C C . VAL A 1 153 ? -9.612 5.787 18.201 1.00 84.56 153 VAL A C 1
ATOM 1188 O O . VAL A 1 153 ? -10.018 5.497 19.326 1.00 84.56 153 VAL A O 1
ATOM 1191 N N . SER A 1 154 ? -10.191 6.744 17.471 1.00 80.94 154 SER A N 1
ATOM 1192 C CA . SER A 1 154 ? -11.338 7.540 17.934 1.00 80.94 154 SER A CA 1
ATOM 1193 C C . SER A 1 154 ? -12.672 6.782 17.890 1.00 80.94 154 SER A C 1
ATOM 1195 O O . SER A 1 154 ? -13.634 7.210 18.529 1.00 80.94 154 SER A O 1
ATOM 1197 N N . GLY A 1 155 ? -12.750 5.674 17.143 1.00 67.25 155 GLY A N 1
ATOM 1198 C CA . GLY A 1 155 ? -13.980 4.903 16.944 1.00 67.25 155 GLY A CA 1
ATOM 1199 C C . GLY A 1 155 ? -14.994 5.589 16.022 1.00 67.25 155 GLY A C 1
ATOM 1200 O O . GLY A 1 155 ? -16.181 5.261 16.063 1.00 67.25 155 GLY A O 1
ATOM 1201 N N . THR A 1 156 ? -14.561 6.553 15.207 1.00 63.50 156 THR A N 1
ATOM 1202 C CA . THR A 1 156 ? -15.418 7.204 14.207 1.00 63.50 156 THR A CA 1
ATOM 1203 C C . THR A 1 156 ? -15.478 6.367 12.934 1.00 63.50 156 THR A C 1
ATOM 1205 O O . THR A 1 156 ? -14.441 5.989 12.400 1.00 63.50 156 THR A O 1
ATOM 1208 N N . SER A 1 157 ? -16.682 6.079 12.430 1.00 58.22 157 SER A N 1
ATOM 1209 C CA . SER A 1 157 ? -16.857 5.339 11.174 1.00 58.22 157 SER A CA 1
ATOM 1210 C C . SER A 1 157 ? -16.358 6.144 9.968 1.00 58.22 157 SER A C 1
ATOM 1212 O O . SER A 1 157 ? -16.765 7.292 9.790 1.00 58.22 157 SER A O 1
ATOM 1214 N N . TYR A 1 158 ? -15.524 5.519 9.132 1.00 59.22 158 TYR A N 1
ATOM 1215 C CA . TYR A 1 158 ? -15.091 6.051 7.840 1.00 59.22 158 TYR A CA 1
ATOM 1216 C C . TYR A 1 158 ? -16.275 6.133 6.864 1.00 59.22 158 TYR A C 1
ATOM 1218 O O . TYR A 1 158 ? -17.023 5.167 6.698 1.00 59.22 158 TYR A O 1
ATOM 1226 N N . ILE A 1 159 ? -16.443 7.287 6.217 1.00 56.41 159 ILE A N 1
ATOM 1227 C CA . ILE A 1 159 ? -17.306 7.460 5.045 1.00 56.41 159 ILE A CA 1
ATOM 1228 C C . ILE A 1 159 ? -16.367 7.884 3.911 1.00 56.41 159 ILE A C 1
ATOM 1230 O O . ILE A 1 159 ? -15.876 9.014 3.962 1.00 56.41 159 ILE A O 1
ATOM 1234 N N . PRO A 1 160 ? -16.080 7.020 2.920 1.00 52.59 160 PRO A N 1
ATOM 1235 C CA . PRO A 1 160 ? -15.293 7.433 1.767 1.00 52.59 160 PRO A CA 1
ATOM 1236 C C . PRO A 1 160 ? -16.015 8.582 1.062 1.00 52.59 160 PRO A C 1
ATOM 1238 O O . PRO A 1 160 ? -17.219 8.510 0.800 1.00 52.59 160 PRO A O 1
ATOM 1241 N N . SER A 1 161 ? -15.287 9.666 0.803 1.00 49.03 161 SER A N 1
ATOM 1242 C CA . SER A 1 161 ? -15.802 10.781 0.010 1.00 49.03 161 SER A CA 1
ATOM 1243 C C . SER A 1 161 ? -15.933 10.296 -1.436 1.00 49.03 161 SER A C 1
ATOM 1245 O O . SER A 1 161 ? -14.916 10.023 -2.067 1.00 49.03 161 SER A O 1
ATOM 1247 N N . LEU A 1 162 ? -17.172 10.125 -1.913 1.00 36.75 162 LEU A N 1
ATOM 1248 C CA . LEU A 1 162 ? -17.504 9.808 -3.311 1.00 36.75 162 LEU A CA 1
ATOM 1249 C C . LEU A 1 162 ? -17.147 10.955 -4.264 1.00 36.75 162 LEU A C 1
ATOM 1251 O O . LEU A 1 162 ? -17.384 12.125 -3.879 1.00 36.75 162 LEU A O 1
#

Solvent-accessible surface area (backbone atoms only — not comparable to full-atom values): 9793 Å² total; per-residue (Å²): 141,83,89,79,85,86,81,86,80,82,84,80,80,79,75,76,82,69,82,68,78,77,83,70,82,71,70,88,57,74,43,58,78,40,56,66,66,47,57,73,38,84,81,36,70,52,39,72,3,48,25,18,44,34,40,36,30,49,45,67,43,89,82,30,66,40,30,59,54,42,45,64,56,57,47,48,52,49,62,70,49,88,58,54,54,61,52,46,19,55,38,36,30,57,24,58,85,80,50,62,54,78,47,82,72,45,91,64,74,56,86,66,65,21,26,40,40,34,28,48,60,50,37,69,77,48,73,50,75,39,89,52,59,46,69,87,51,50,56,61,54,54,51,50,53,50,52,53,50,50,31,71,71,72,71,53,83,88,74,84,86,127

Nearest PDB structures (foldseek):
  5xwm-assembly2_D  TM=7.395E-01  e=3.304E-04  Homo sapiens
  5hqp-assembly1_D  TM=7.450E-01  e=4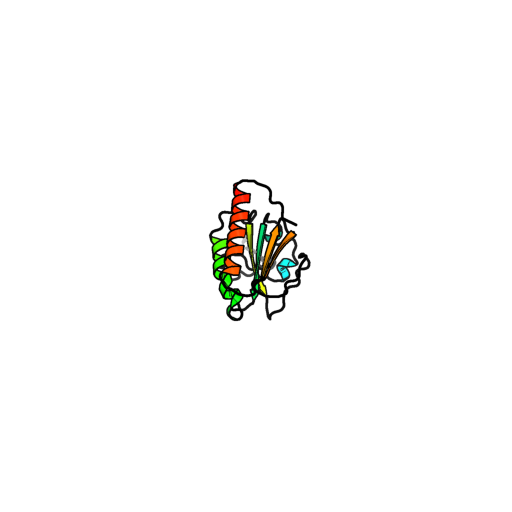.830E-04  Homo sapiens
  5hqp-assembly1_C  TM=7.495E-01  e=8.537E-04  Homo sapiens
  5xwm-assembly1_A  TM=6.891E-01  e=1.032E-03  Homo sapiens
  7rzb-assembly1_A-2  TM=6.460E-01  e=3.026E-03  Staphylococcus aureus

Sequence (162 aa):
MRLIPTITALIISTTTNYAQPQEVVEENHPMPIYSSSDFLDDDAPFYAADHALIMVSSDPIDSCTPCMEIYPTFSRLAEESSLSAEKLHFAYVPTENWGLPNFSSLNSRVDGVPQIIHLYRGQEVGQDRITSGGQGAIEPLEQLVEEITTQMVSGTSYIPSL

Radius of gyration: 22.84 Å; Cα contacts (8 Å, |Δi|>4): 232; chains: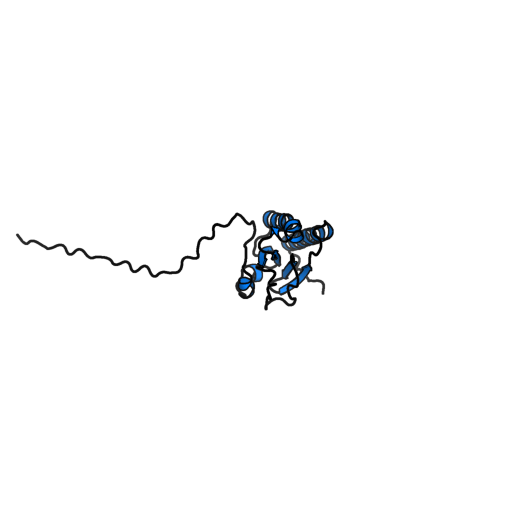 1; bounding box: 33×90×45 Å

pLDDT: mean 73.1, std 18.23, range [35.12, 93.44]

Foldseek 3Di:
DDDDDDDDDDDPPPDDPPPDDPPDPPPPQLAEEDELVVLVVCPRLCLQAQKEKEWEAEVVNVVPPLSVLCSVLLSVLSVPDPDDCNHYHYYYYYDYPQPFRQRVLAPDGDPDPGKIFMDGNSYTLDIDDRPDSDPVRNVVVVVVSVVSSVCVVVVPDDDRDD

Secondary structure (DSSP, 8-state):
--PPPP-------------PPP-------SS-B--TTGGG-TTSHHHHSSEEEEEEEEESGGG-HHHHHHHHHHHHHHHH--S-TTTEEEEEEEEETT-----TT-SS---SSSEEEEEETTEEEEEEE-SS-SHHHHHHHHHHHHHHHHHHHHTPPP----

Mean predicted aligned error: 12.5 Å